Protein AF-A0A1Q9VX90-F1 (afdb_monomer)

Foldseek 3Di:
DPPDLVVLLVVLVVVCVVPAAEAEDQPCPDPVVSSVVSCVVNVHWYWYDHPVNLVVLPVVDDDDDDPDVVSVVSRVVCVVVTDTD

Secondary structure (DSSP, 8-state):
----HHHHHHHHHHHHTTS--EEEES-TTTTTHHHHHHHHHTT-EEEE--HHHHHHHHTTS---S--HHHHHHHHHHTGGGPPB-

Nearest PDB structures (foldseek):
  8wt7-assembly1_C  TM=7.956E-01  e=1.286E-01  Escherichia coli
  8wt9-assembly1_D  TM=7.964E-01  e=1.782E-01  Escherichia coli
  2e18-assembly1_B  TM=4.740E-01  e=2.591E+00  Pyrococcus horikoshii OT3
  5ery-assembly1_A  TM=6.051E-01  e=4.979E+00  Mycobacterium tuberculosis H37Rv

Structure (mmCIF, N/CA/C/O backbone):
data_AF-A0A1Q9VX90-F1
#
_entry.id   AF-A0A1Q9VX90-F1
#
loop_
_atom_site.group_PDB
_atom_site.id
_atom_site.type_symbol
_atom_site.label_atom_id
_atom_site.label_alt_id
_atom_site.label_comp_id
_atom_site.label_asym_id
_atom_site.label_entity_id
_atom_site.label_seq_id
_atom_site.pdbx_PDB_ins_code
_atom_site.Cartn_x
_atom_site.Cartn_y
_atom_site.Cartn_z
_atom_site.occupancy
_atom_site.B_iso_or_equiv
_atom_site.auth_seq_id
_atom_site.auth_comp_id
_atom_site.auth_asym_id
_atom_site.auth_atom_id
_atom_site.pdbx_PDB_model_num
ATOM 1 N N . MET A 1 1 ? 17.473 6.025 5.856 1.00 47.72 1 MET A N 1
ATOM 2 C CA . MET A 1 1 ? 16.438 5.484 6.755 1.00 47.72 1 MET A CA 1
ATOM 3 C C . MET A 1 1 ? 16.434 3.984 6.551 1.00 47.72 1 MET A C 1
ATOM 5 O O . MET A 1 1 ? 16.356 3.551 5.403 1.00 47.72 1 MET A O 1
ATOM 9 N N . SER A 1 2 ? 16.687 3.212 7.603 1.00 55.59 2 SER A N 1
ATOM 10 C CA . SER A 1 2 ? 16.586 1.756 7.545 1.00 55.59 2 SER A CA 1
ATOM 11 C C . SER A 1 2 ? 15.152 1.387 7.180 1.00 55.59 2 SER A C 1
ATOM 13 O O . SER A 1 2 ? 14.200 2.007 7.638 1.00 55.59 2 SER A O 1
ATOM 15 N N . ARG A 1 3 ? 14.997 0.419 6.278 1.00 67.56 3 ARG A N 1
ATOM 16 C CA . ARG A 1 3 ? 13.689 -0.087 5.853 1.00 67.56 3 ARG A CA 1
ATOM 17 C C . ARG A 1 3 ? 13.230 -1.155 6.854 1.00 67.56 3 ARG A C 1
ATOM 19 O O . ARG A 1 3 ? 13.045 -2.306 6.481 1.00 67.56 3 ARG A O 1
ATOM 26 N N . ASP A 1 4 ? 13.192 -0.787 8.131 1.00 86.06 4 ASP A N 1
ATOM 27 C CA . ASP A 1 4 ? 12.772 -1.651 9.234 1.00 86.06 4 ASP A CA 1
ATOM 28 C C . ASP A 1 4 ? 11.279 -1.474 9.540 1.00 86.06 4 ASP A C 1
ATOM 30 O O . ASP A 1 4 ? 10.638 -0.515 9.104 1.00 86.06 4 ASP A O 1
ATOM 34 N N . GLU A 1 5 ? 10.713 -2.437 10.266 1.00 90.44 5 GLU A N 1
ATOM 35 C CA . GLU A 1 5 ? 9.287 -2.455 10.591 1.00 90.44 5 GLU A CA 1
ATOM 36 C C . GLU A 1 5 ? 8.836 -1.208 11.360 1.00 90.44 5 GLU A C 1
ATOM 38 O O . GLU A 1 5 ? 7.772 -0.670 11.055 1.00 90.44 5 GLU A O 1
ATOM 43 N N . ALA A 1 6 ? 9.627 -0.734 12.328 1.00 93.19 6 ALA A N 1
ATOM 44 C CA . ALA A 1 6 ? 9.238 0.398 13.161 1.00 93.19 6 ALA A CA 1
ATOM 45 C C . ALA A 1 6 ? 9.116 1.668 12.315 1.00 93.19 6 ALA A C 1
ATOM 47 O O . ALA A 1 6 ? 8.103 2.361 12.392 1.00 93.19 6 ALA A O 1
ATOM 48 N N . SER A 1 7 ? 10.088 1.912 11.430 1.00 91.88 7 SER A N 1
ATOM 49 C CA . SER A 1 7 ? 10.022 3.040 10.499 1.00 91.88 7 SER A CA 1
ATOM 50 C C . SER A 1 7 ? 8.817 2.957 9.556 1.00 91.88 7 SER A C 1
ATOM 52 O O . SER A 1 7 ? 8.214 3.986 9.262 1.00 91.88 7 SER A O 1
ATOM 54 N N . LEU A 1 8 ? 8.461 1.764 9.067 1.00 93.00 8 LEU A N 1
ATOM 55 C CA . LEU A 1 8 ? 7.294 1.579 8.194 1.00 93.00 8 LEU A CA 1
ATOM 56 C C . LEU A 1 8 ? 5.979 1.812 8.945 1.00 93.00 8 LEU A C 1
ATOM 58 O O . LEU A 1 8 ? 5.077 2.454 8.412 1.00 93.00 8 LEU A O 1
ATOM 62 N N . ARG A 1 9 ? 5.883 1.323 10.185 1.00 95.12 9 ARG A N 1
ATOM 63 C CA . ARG A 1 9 ? 4.711 1.510 11.045 1.00 95.12 9 ARG A CA 1
ATOM 64 C C . ARG A 1 9 ? 4.464 2.988 11.329 1.00 95.12 9 ARG A C 1
ATOM 66 O O . ARG A 1 9 ? 3.348 3.443 11.114 1.00 95.12 9 ARG A O 1
ATOM 73 N N . THR A 1 10 ? 5.504 3.734 11.710 1.00 95.25 10 THR A N 1
ATOM 74 C CA . THR A 1 10 ? 5.410 5.186 11.928 1.00 95.25 10 THR A CA 1
ATOM 75 C C . THR A 1 10 ? 4.844 5.898 10.704 1.00 95.25 10 THR A C 1
ATOM 77 O O . THR A 1 10 ? 3.881 6.643 10.833 1.00 95.25 10 THR A O 1
ATOM 80 N N . VAL A 1 11 ? 5.366 5.608 9.507 1.00 94.19 11 VAL A N 1
ATOM 81 C CA . VAL A 1 11 ? 4.873 6.229 8.268 1.00 94.19 11 VAL A CA 1
ATOM 82 C C . VAL A 1 11 ? 3.402 5.894 8.012 1.00 94.19 11 VAL A C 1
ATOM 84 O O . VAL A 1 11 ? 2.635 6.774 7.631 1.00 94.19 11 VAL A O 1
ATOM 87 N N . PHE A 1 12 ? 2.979 4.641 8.201 1.00 95.19 12 PHE A N 1
ATOM 88 C CA . PHE A 1 12 ? 1.574 4.285 7.998 1.00 95.19 12 PHE A CA 1
ATOM 89 C C . PHE A 1 12 ? 0.648 4.947 9.013 1.00 95.19 12 PHE A C 1
ATOM 91 O O . PHE A 1 12 ? -0.433 5.377 8.626 1.00 95.19 12 PHE A O 1
ATOM 98 N N . ASP A 1 13 ? 1.050 5.029 10.278 1.00 94.31 13 ASP A N 1
ATOM 99 C CA . ASP A 1 13 ?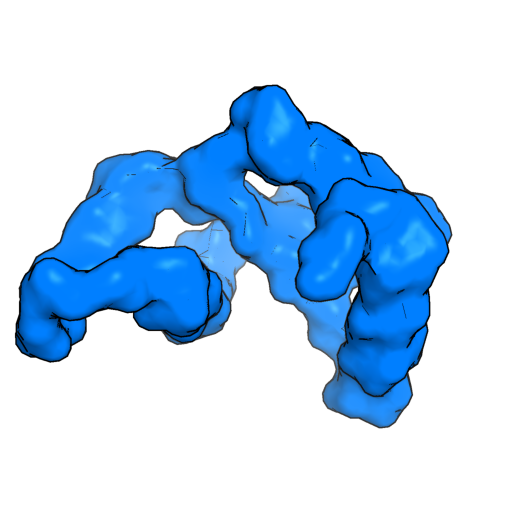 0.233 5.651 11.316 1.00 94.31 13 ASP A CA 1
ATOM 100 C C . ASP A 1 13 ? 0.117 7.168 11.095 1.00 94.31 13 ASP A C 1
ATOM 102 O O . ASP A 1 13 ? -0.994 7.686 11.119 1.00 94.31 13 ASP A O 1
ATOM 106 N N . GLU A 1 14 ? 1.207 7.852 10.730 1.00 94.88 14 GLU A N 1
ATOM 107 C CA . GLU A 1 14 ? 1.174 9.272 10.340 1.00 94.88 14 GLU A CA 1
ATOM 108 C C . GLU A 1 14 ? 0.276 9.516 9.115 1.00 94.88 14 GLU A C 1
ATOM 110 O O . GLU A 1 14 ? -0.484 10.480 9.063 1.00 94.88 14 GLU A O 1
ATOM 115 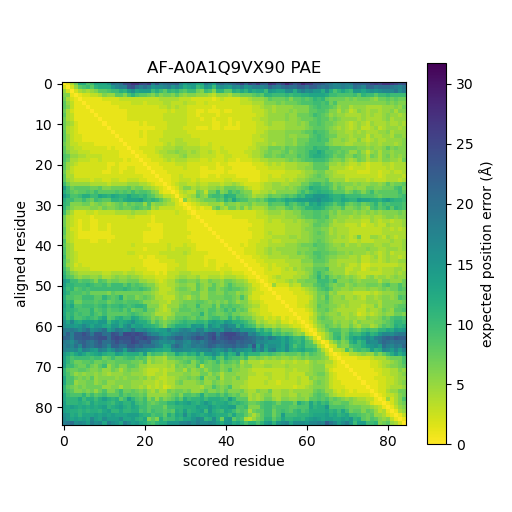N N . LEU A 1 15 ? 0.320 8.634 8.110 1.00 94.44 15 LEU A N 1
ATOM 116 C CA . LEU A 1 15 ? -0.521 8.777 6.919 1.00 94.44 15 LEU A CA 1
ATOM 117 C C . LEU A 1 15 ? -2.010 8.536 7.206 1.00 94.44 15 LEU A C 1
ATOM 119 O O . LEU A 1 15 ? -2.851 9.110 6.512 1.00 94.44 15 LEU A O 1
ATOM 123 N N . LYS A 1 16 ? -2.353 7.726 8.215 1.00 94.19 16 LYS A N 1
ATOM 124 C CA . LYS A 1 16 ? -3.753 7.483 8.599 1.00 94.19 16 LYS A CA 1
ATOM 125 C C . LYS A 1 16 ? -4.430 8.702 9.203 1.00 94.19 16 LYS A C 1
ATOM 127 O O . LYS A 1 16 ? -5.643 8.839 9.046 1.00 94.19 16 LYS A O 1
ATOM 132 N N . ASP A 1 17 ? -3.670 9.617 9.801 1.00 94.88 17 ASP A N 1
ATOM 133 C CA . ASP A 1 17 ? -4.203 10.904 10.264 1.00 94.88 17 ASP A CA 1
ATOM 134 C C . ASP A 1 17 ? -4.774 11.737 9.099 1.00 94.88 17 ASP A C 1
ATOM 136 O O . ASP A 1 17 ? -5.604 12.626 9.298 1.00 94.88 17 ASP A O 1
ATOM 140 N N . HIS A 1 18 ? -4.384 11.415 7.860 1.00 93.00 18 HIS A N 1
ATOM 141 C CA . HIS A 1 18 ? -4.881 12.037 6.635 1.00 93.00 18 HIS A CA 1
ATOM 142 C C . HIS A 1 18 ? -5.976 11.228 5.913 1.00 93.00 18 HIS A C 1
ATOM 144 O O . HIS A 1 18 ? -6.485 11.686 4.887 1.00 93.00 18 HIS A O 1
ATOM 150 N N . GLY A 1 19 ? -6.367 10.056 6.428 1.00 92.69 19 GLY A N 1
ATOM 151 C CA . GLY A 1 19 ? -7.435 9.214 5.880 1.00 92.69 19 GLY A CA 1
ATOM 152 C C . GLY A 1 19 ? -7.013 7.771 5.591 1.00 92.69 19 GLY A C 1
ATOM 153 O O . GLY A 1 19 ? -6.023 7.264 6.106 1.00 92.69 19 GLY A O 1
ATOM 154 N N . SER A 1 20 ? -7.790 7.070 4.761 1.00 92.56 20 SER A N 1
ATOM 155 C CA . SER A 1 20 ? -7.497 5.676 4.408 1.00 92.56 20 SER A CA 1
ATOM 156 C C . SER A 1 20 ? -6.194 5.559 3.616 1.00 92.56 20 SER A C 1
ATOM 158 O O . SER A 1 20 ? -6.022 6.239 2.602 1.00 92.56 20 SER A O 1
ATOM 160 N N . VAL A 1 21 ? -5.322 4.636 4.021 1.00 93.94 21 VAL A N 1
ATOM 161 C CA . VAL A 1 21 ? -4.020 4.416 3.381 1.00 93.94 21 VAL A CA 1
ATOM 162 C C . VAL A 1 21 ? -4.074 3.208 2.443 1.00 93.94 21 VAL A C 1
ATOM 164 O O . VAL A 1 21 ? -4.504 2.123 2.837 1.00 93.94 21 VAL A O 1
ATOM 167 N N . LEU A 1 22 ? -3.592 3.392 1.209 1.00 93.31 22 LEU A N 1
ATOM 168 C CA . LEU A 1 22 ? -3.378 2.333 0.219 1.00 93.31 22 LEU A CA 1
ATOM 169 C C . LEU A 1 22 ? -1.881 2.207 -0.088 1.00 93.31 22 LEU A C 1
ATOM 171 O O . LEU A 1 22 ? -1.283 3.110 -0.672 1.00 93.31 22 LEU A O 1
ATOM 175 N N . LEU A 1 23 ? -1.287 1.068 0.261 1.00 92.44 23 LEU A N 1
ATOM 176 C CA . LEU A 1 23 ? 0.049 0.689 -0.186 1.00 92.44 23 LEU A CA 1
ATOM 177 C C . LEU A 1 23 ? -0.041 0.040 -1.571 1.00 92.44 23 LEU A C 1
ATOM 179 O O . LEU A 1 23 ? -0.770 -0.933 -1.753 1.00 92.44 23 LEU A O 1
ATOM 183 N N . ILE A 1 24 ? 0.753 0.519 -2.527 1.00 90.06 24 ILE A N 1
ATOM 184 C CA . ILE A 1 24 ? 0.880 -0.097 -3.853 1.00 90.06 24 ILE A CA 1
ATOM 185 C C . ILE A 1 24 ? 2.324 -0.548 -4.049 1.00 90.06 24 ILE A C 1
ATOM 187 O O . ILE A 1 24 ? 3.252 0.231 -3.838 1.00 90.06 24 ILE A O 1
ATOM 191 N N . VAL A 1 25 ? 2.512 -1.801 -4.461 1.00 87.38 25 VAL A N 1
ATOM 192 C CA . VAL A 1 25 ? 3.833 -2.385 -4.740 1.00 87.38 25 VAL A CA 1
ATOM 193 C C . VAL A 1 25 ? 3.914 -2.895 -6.176 1.00 87.38 25 VAL A C 1
ATOM 195 O O . VAL A 1 25 ? 2.927 -3.384 -6.717 1.00 87.38 25 VAL A O 1
ATOM 198 N N . ASP A 1 26 ? 5.092 -2.819 -6.789 1.00 82.12 26 ASP A N 1
ATOM 199 C CA . ASP A 1 26 ? 5.400 -3.349 -8.127 1.00 82.12 26 ASP A CA 1
ATOM 200 C C . ASP A 1 26 ? 6.145 -4.702 -8.083 1.00 82.12 26 ASP A C 1
ATOM 202 O O . ASP A 1 26 ? 6.176 -5.451 -9.064 1.00 82.12 26 ASP A O 1
ATOM 206 N N . GLN A 1 27 ? 6.709 -5.047 -6.921 1.00 79.88 27 GLN A N 1
ATOM 207 C CA . GLN A 1 27 ? 7.397 -6.307 -6.639 1.00 79.88 27 GLN A CA 1
ATOM 208 C C . GLN A 1 27 ? 6.936 -6.881 -5.288 1.00 79.88 27 GLN A C 1
ATOM 210 O O . GLN A 1 27 ? 7.560 -6.634 -4.253 1.00 79.88 27 GLN A O 1
ATOM 215 N N . PRO A 1 28 ? 5.837 -7.656 -5.259 1.00 77.88 28 PRO A N 1
ATOM 216 C CA . PRO A 1 28 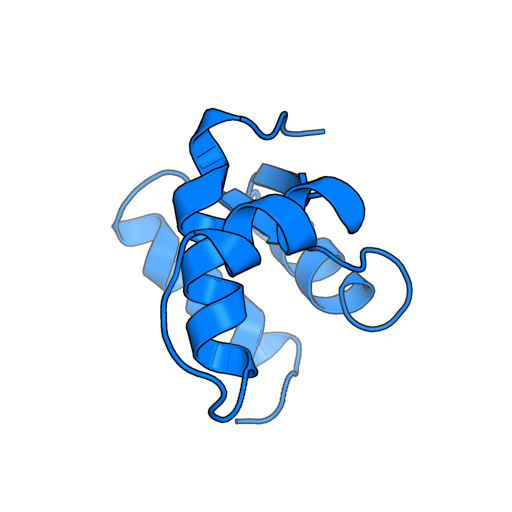? 5.266 -8.168 -4.014 1.00 77.88 28 PRO A CA 1
ATOM 217 C C . PRO A 1 2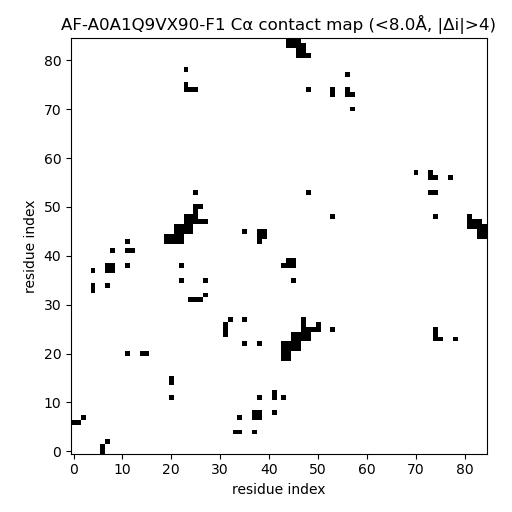8 ? 6.165 -9.221 -3.360 1.00 77.88 28 PRO A C 1
ATOM 219 O O . PRO A 1 28 ? 6.173 -9.372 -2.141 1.00 77.88 28 PRO A O 1
ATOM 222 N N . ASN A 1 29 ? 6.960 -9.922 -4.170 1.00 79.56 29 ASN A N 1
ATOM 223 C CA . ASN A 1 29 ? 7.892 -10.937 -3.708 1.00 79.56 29 ASN A CA 1
ATOM 224 C C . ASN A 1 29 ? 9.242 -10.280 -3.411 1.00 79.56 29 ASN A C 1
ATOM 226 O O . ASN A 1 29 ? 9.746 -9.525 -4.237 1.00 79.56 29 ASN A O 1
ATOM 230 N N . THR A 1 30 ? 9.849 -10.614 -2.269 1.00 77.06 30 THR A N 1
ATOM 231 C CA . THR A 1 30 ? 11.125 -10.070 -1.755 1.00 77.06 30 THR A CA 1
ATOM 232 C C . THR A 1 30 ? 11.025 -8.648 -1.187 1.00 77.06 30 THR A C 1
ATOM 234 O O . THR A 1 30 ? 10.683 -8.503 -0.016 1.00 77.06 30 THR A O 1
ATOM 237 N N . VAL A 1 31 ? 11.289 -7.599 -1.971 1.00 76.62 31 VAL A N 1
ATOM 238 C CA . VAL A 1 31 ? 11.388 -6.206 -1.490 1.00 76.62 31 VAL A CA 1
ATOM 239 C C . VAL A 1 31 ? 10.065 -5.694 -0.917 1.00 76.62 31 VAL A C 1
ATOM 241 O O . VAL A 1 31 ? 10.063 -5.019 0.113 1.00 76.62 31 VAL A O 1
ATOM 244 N N . GLY A 1 32 ? 8.940 -6.031 -1.552 1.00 79.31 32 GLY A N 1
ATOM 245 C CA . GLY A 1 32 ? 7.610 -5.638 -1.092 1.00 79.31 32 GLY A CA 1
ATOM 246 C C . GLY A 1 32 ? 7.096 -6.434 0.108 1.00 79.31 32 GLY A C 1
ATOM 247 O O . GLY A 1 32 ? 6.160 -5.983 0.760 1.00 79.31 32 GLY A O 1
ATOM 248 N N . ALA A 1 33 ? 7.704 -7.576 0.450 1.00 89.25 33 ALA A N 1
ATOM 249 C CA . ALA A 1 33 ? 7.142 -8.494 1.441 1.00 89.25 33 ALA A CA 1
ATOM 250 C C . ALA A 1 33 ? 7.022 -7.862 2.837 1.00 89.25 33 ALA A C 1
ATOM 252 O O . ALA A 1 33 ? 5.969 -7.963 3.466 1.00 89.25 33 ALA A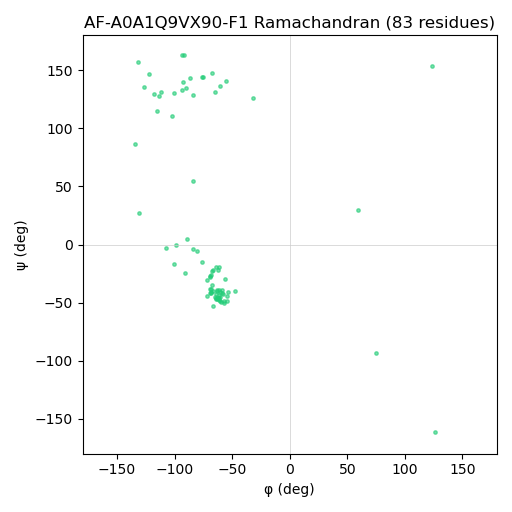 O 1
ATOM 253 N N . LEU A 1 34 ? 8.070 -7.170 3.301 1.00 91.75 34 LEU A N 1
ATOM 254 C CA . LEU A 1 34 ? 8.051 -6.496 4.601 1.00 91.75 34 LEU A CA 1
ATOM 255 C C . LEU A 1 34 ? 7.048 -5.322 4.625 1.00 91.75 34 LEU A C 1
ATOM 257 O O . LEU A 1 34 ? 6.169 -5.340 5.485 1.00 91.75 34 LEU A O 1
ATOM 261 N N . PRO A 1 35 ? 7.078 -4.350 3.688 1.00 92.00 35 PRO A N 1
ATOM 262 C CA 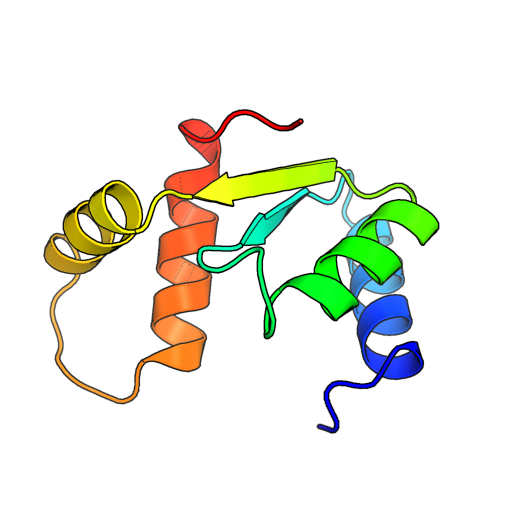. PRO A 1 35 ? 6.066 -3.292 3.621 1.00 92.00 35 PRO A CA 1
ATOM 263 C C . PRO A 1 35 ? 4.625 -3.806 3.564 1.00 92.00 35 PRO A C 1
ATOM 265 O O . PRO A 1 35 ? 3.769 -3.258 4.250 1.00 92.00 35 PRO A O 1
ATOM 268 N N . ILE A 1 36 ? 4.358 -4.873 2.801 1.00 93.31 36 ILE A N 1
ATOM 269 C CA . ILE A 1 36 ? 3.028 -5.497 2.716 1.00 93.31 36 ILE A CA 1
ATOM 270 C C . ILE A 1 36 ? 2.607 -6.074 4.067 1.00 93.31 36 ILE A C 1
ATOM 272 O O . ILE A 1 36 ? 1.472 -5.862 4.492 1.00 93.31 36 ILE A O 1
ATOM 276 N N . ALA A 1 37 ? 3.500 -6.807 4.738 1.00 93.69 37 ALA A N 1
ATOM 277 C CA . ALA A 1 37 ? 3.207 -7.386 6.042 1.00 93.69 37 ALA A CA 1
ATOM 278 C C . ALA A 1 37 ? 2.868 -6.290 7.060 1.00 93.69 37 ALA A C 1
ATOM 280 O O . ALA A 1 37 ? 1.814 -6.352 7.692 1.00 93.69 37 ALA A O 1
ATOM 281 N N . VAL A 1 38 ? 3.701 -5.249 7.152 1.00 94.69 38 VAL A N 1
ATOM 282 C CA . VAL A 1 38 ? 3.479 -4.135 8.084 1.00 94.69 38 VAL A CA 1
ATOM 283 C C . VAL A 1 38 ? 2.184 -3.393 7.749 1.00 94.69 38 VAL A C 1
ATOM 285 O O . VAL A 1 38 ? 1.363 -3.211 8.645 1.00 94.69 38 VAL A O 1
ATOM 288 N N . ALA A 1 39 ? 1.943 -3.060 6.475 1.00 94.75 39 ALA A N 1
ATOM 289 C CA . ALA A 1 39 ? 0.714 -2.401 6.025 1.00 94.75 39 ALA A CA 1
ATOM 290 C C . ALA A 1 39 ? -0.542 -3.178 6.439 1.00 94.75 39 ALA A C 1
ATOM 292 O O . ALA A 1 39 ? -1.472 -2.588 6.981 1.00 94.75 39 ALA A O 1
ATOM 293 N N . ARG A 1 40 ? -0.541 -4.507 6.275 1.00 93.81 40 ARG A N 1
ATOM 294 C CA . ARG A 1 40 ? -1.648 -5.369 6.715 1.00 93.81 40 ARG A CA 1
ATOM 295 C C . ARG A 1 40 ? -1.836 -5.356 8.230 1.00 93.81 40 ARG A C 1
ATOM 297 O O . ARG A 1 40 ? -2.966 -5.268 8.689 1.00 93.81 40 ARG A O 1
ATOM 304 N N . THR A 1 41 ? -0.756 -5.401 9.018 1.00 95.38 41 THR A N 1
ATOM 305 C CA . THR A 1 41 ? -0.876 -5.280 10.489 1.00 95.38 41 THR A CA 1
ATOM 306 C C . THR A 1 41 ? -1.348 -3.899 10.941 1.00 95.38 41 THR A C 1
ATOM 308 O O . THR A 1 41 ? -1.862 -3.753 12.045 1.00 95.38 41 THR A O 1
ATOM 311 N N . CYS A 1 42 ? -1.155 -2.888 10.096 1.00 94.62 42 CYS A N 1
ATOM 312 C CA . CYS A 1 42 ? -1.611 -1.524 10.298 1.00 94.62 42 CYS A CA 1
ATOM 313 C C . CYS A 1 42 ? -3.028 -1.285 9.749 1.00 94.62 42 CYS A C 1
ATOM 315 O O . CYS A 1 42 ? -3.461 -0.144 9.797 1.00 94.62 42 CYS A O 1
ATOM 317 N N . ASP A 1 43 ? -3.749 -2.290 9.244 1.00 94.44 43 ASP A N 1
ATOM 318 C CA . ASP A 1 43 ? -5.082 -2.115 8.633 1.00 94.44 43 ASP A CA 1
ATOM 319 C C . ASP A 1 43 ? -5.089 -1.165 7.411 1.00 94.44 43 ASP A C 1
ATOM 321 O O . ASP A 1 43 ? -6.060 -0.472 7.114 1.00 94.44 43 ASP A O 1
ATOM 325 N N . CYS A 1 44 ? -3.968 -1.107 6.686 1.00 94.75 44 CYS A N 1
ATOM 326 C CA . CYS A 1 44 ? -3.871 -0.398 5.413 1.00 94.75 44 CYS A CA 1
ATOM 327 C C . CYS A 1 44 ? -4.295 -1.319 4.261 1.00 94.75 44 CYS A C 1
ATOM 329 O O . CYS A 1 44 ? -3.944 -2.504 4.228 1.00 94.75 44 CYS A O 1
ATOM 331 N N . ALA A 1 45 ? -4.965 -0.755 3.255 1.00 94.12 45 ALA A N 1
ATOM 332 C CA . ALA A 1 45 ? -5.241 -1.473 2.018 1.00 94.12 45 ALA A CA 1
ATOM 333 C C . ALA A 1 45 ? -3.933 -1.740 1.257 1.00 94.12 45 ALA A C 1
ATOM 335 O O . ALA A 1 45 ? -3.003 -0.929 1.289 1.00 94.12 45 ALA A O 1
ATOM 336 N N . VAL A 1 46 ? -3.867 -2.860 0.536 1.00 92.25 46 VAL A N 1
ATOM 337 C CA . VAL A 1 46 ? -2.710 -3.222 -0.291 1.00 92.25 46 VAL A CA 1
ATOM 338 C C . VAL A 1 46 ? -3.171 -3.516 -1.715 1.00 92.25 46 VAL A C 1
ATOM 340 O O . VAL A 1 46 ? -4.154 -4.222 -1.931 1.00 92.25 46 VAL A O 1
ATOM 343 N N . ALA A 1 47 ? -2.445 -2.992 -2.696 1.00 91.38 47 ALA A N 1
ATOM 344 C CA . ALA A 1 47 ? -2.629 -3.306 -4.104 1.00 91.38 47 ALA A CA 1
ATOM 345 C C . ALA A 1 47 ? -1.292 -3.623 -4.779 1.00 91.38 47 ALA A C 1
ATOM 347 O O . ALA A 1 47 ? -0.214 -3.211 -4.347 1.00 91.38 47 ALA A O 1
ATOM 348 N N . TYR A 1 48 ? -1.382 -4.355 -5.881 1.00 87.25 48 TYR A N 1
ATOM 349 C CA . TYR A 1 48 ? -0.249 -4.694 -6.726 1.00 87.25 48 TYR A CA 1
ATOM 350 C C . TYR A 1 48 ? -0.375 -3.981 -8.071 1.00 87.25 48 TYR A C 1
ATOM 352 O O . TYR A 1 48 ? -1.423 -4.057 -8.716 1.00 87.25 48 TYR A O 1
ATOM 360 N N . LEU A 1 49 ? 0.702 -3.327 -8.507 1.00 85.44 49 LEU A N 1
ATOM 361 C CA . LEU A 1 49 ? 0.834 -2.788 -9.854 1.00 85.44 49 LEU A CA 1
ATOM 362 C C . LEU A 1 49 ? 1.723 -3.725 -10.688 1.00 85.44 49 LEU A C 1
ATOM 364 O O . LEU A 1 49 ? 2.930 -3.784 -10.453 1.00 85.44 49 LEU A O 1
ATOM 368 N N . PRO A 1 50 ? 1.175 -4.449 -11.681 1.00 83.06 50 PRO A N 1
ATOM 369 C CA . PRO A 1 50 ? 1.973 -5.311 -12.542 1.00 83.06 50 PRO A CA 1
ATOM 370 C C . PRO A 1 50 ? 3.111 -4.556 -13.228 1.00 83.06 50 PRO A C 1
ATOM 372 O O . PRO A 1 50 ? 2.914 -3.444 -13.717 1.00 83.06 50 PRO A O 1
ATOM 375 N N . GLY A 1 51 ? 4.281 -5.190 -13.349 1.00 79.62 51 GLY A N 1
ATOM 376 C CA . GLY A 1 51 ? 5.475 -4.549 -13.915 1.00 79.62 51 GLY A CA 1
ATOM 377 C C . GLY A 1 51 ? 5.277 -3.975 -15.325 1.00 79.62 51 GLY A C 1
ATOM 378 O O . GLY A 1 51 ? 5.880 -2.963 -15.664 1.00 79.62 51 GLY A O 1
ATOM 379 N N . LEU A 1 52 ? 4.389 -4.561 -16.138 1.00 79.19 52 LEU A N 1
ATOM 380 C CA . LEU A 1 52 ? 4.029 -4.007 -17.450 1.00 79.19 52 LEU A CA 1
ATOM 381 C C . LEU A 1 52 ? 3.229 -2.699 -17.332 1.00 79.19 52 LEU A C 1
ATOM 383 O O . LEU A 1 52 ? 3.495 -1.752 -18.063 1.00 79.19 52 LEU A O 1
ATOM 387 N N . ALA A 1 53 ? 2.283 -2.626 -16.394 1.00 80.69 53 ALA A N 1
ATOM 388 C CA . ALA A 1 53 ? 1.511 -1.412 -16.143 1.00 80.69 53 ALA A CA 1
ATOM 389 C C . ALA A 1 53 ? 2.388 -0.303 -15.538 1.00 80.69 53 ALA A C 1
ATOM 391 O O . ALA A 1 53 ? 2.256 0.851 -15.933 1.00 80.69 53 ALA A O 1
ATOM 392 N N . MET A 1 54 ? 3.327 -0.656 -14.653 1.00 80.44 54 MET A N 1
ATOM 393 C CA . MET A 1 54 ? 4.328 0.272 -14.115 1.00 80.44 54 MET A CA 1
ATOM 394 C C . MET A 1 54 ? 5.225 0.845 -15.221 1.00 80.44 54 MET A C 1
ATOM 396 O O . MET A 1 54 ? 5.394 2.059 -15.293 1.00 80.44 54 MET A O 1
ATOM 400 N N . ARG A 1 55 ? 5.729 -0.001 -16.133 1.00 80.75 55 ARG A N 1
ATOM 401 C CA . ARG A 1 55 ? 6.534 0.439 -17.289 1.00 80.75 55 ARG A CA 1
ATOM 402 C C . ARG A 1 55 ? 5.755 1.383 -18.203 1.00 80.75 55 ARG A C 1
ATOM 404 O O . ARG A 1 55 ? 6.230 2.478 -18.474 1.00 80.75 55 ARG A O 1
ATOM 411 N N . ASN A 1 56 ? 4.527 1.011 -18.569 1.00 80.25 56 ASN A N 1
ATOM 412 C CA . ASN A 1 56 ? 3.654 1.864 -19.379 1.00 80.25 56 ASN A CA 1
ATOM 413 C C . ASN A 1 56 ? 3.384 3.217 -18.703 1.00 80.25 56 ASN A C 1
ATOM 415 O O . ASN A 1 56 ? 3.338 4.245 -19.371 1.00 80.25 56 ASN A O 1
ATOM 419 N N . ALA A 1 57 ? 3.197 3.229 -17.380 1.00 79.06 57 ALA A N 1
ATOM 420 C CA . ALA A 1 57 ? 3.005 4.463 -16.630 1.00 79.06 57 ALA A CA 1
ATOM 421 C C . ALA A 1 57 ? 4.290 5.304 -16.590 1.00 79.06 57 ALA A C 1
ATOM 423 O O . ALA A 1 57 ? 4.216 6.523 -16.709 1.00 79.06 57 ALA A O 1
ATOM 424 N N . ALA A 1 58 ? 5.463 4.677 -16.467 1.00 78.25 58 ALA A N 1
ATOM 425 C CA . ALA A 1 58 ? 6.750 5.364 -16.429 1.00 78.25 58 ALA A CA 1
ATOM 426 C C . ALA A 1 58 ? 7.124 6.037 -17.755 1.00 78.25 58 ALA A C 1
ATOM 428 O O . ALA A 1 58 ? 7.682 7.139 -17.723 1.00 78.25 58 ALA A O 1
ATOM 429 N N . ASP A 1 59 ? 6.751 5.427 -18.883 1.00 78.56 59 ASP A N 1
ATOM 430 C CA . ASP A 1 59 ? 6.957 5.963 -20.235 1.00 78.56 59 ASP A CA 1
ATOM 431 C C . ASP A 1 59 ? 6.214 7.292 -20.473 1.00 78.56 59 ASP A C 1
ATOM 433 O O . ASP A 1 59 ? 6.608 8.087 -21.326 1.00 78.56 59 ASP A O 1
ATOM 437 N N . LEU A 1 60 ? 5.170 7.581 -19.686 1.00 77.62 60 LEU A N 1
ATOM 438 C CA . LEU A 1 60 ? 4.410 8.835 -19.755 1.00 77.62 60 LEU A CA 1
ATOM 439 C C . LEU A 1 60 ? 5.088 10.011 -19.026 1.00 77.62 60 LEU A C 1
ATOM 441 O O . LEU A 1 60 ? 4.601 11.140 -19.115 1.00 77.62 60 LEU A O 1
ATOM 445 N N . TYR A 1 61 ? 6.200 9.784 -18.316 1.00 71.94 61 TYR A N 1
ATOM 446 C CA . TYR A 1 61 ? 6.931 10.828 -17.590 1.00 71.94 61 TYR A CA 1
ATOM 447 C C . TYR A 1 61 ? 8.323 11.068 -18.214 1.00 71.94 61 TYR A C 1
ATOM 449 O O . TYR A 1 61 ? 9.100 10.127 -18.371 1.00 71.94 61 TYR A O 1
ATOM 457 N N . PRO A 1 62 ? 8.700 12.313 -18.560 1.00 66.62 62 PRO A N 1
ATOM 458 C CA . PRO A 1 62 ? 10.021 12.610 -19.120 1.00 66.62 62 PRO A CA 1
ATOM 459 C C . PRO A 1 62 ? 11.137 12.612 -18.052 1.00 66.62 62 PRO A C 1
ATOM 461 O O . PRO A 1 62 ? 10.937 13.069 -16.928 1.00 66.62 62 PRO A O 1
ATOM 464 N N . GLY A 1 63 ? 12.337 12.136 -18.418 1.00 63.88 63 GLY A N 1
ATOM 465 C CA . GLY A 1 63 ? 13.555 12.112 -17.582 1.00 63.88 63 GLY A CA 1
ATOM 466 C C . GLY A 1 63 ? 14.147 10.702 -17.425 1.00 63.88 63 GLY A C 1
ATOM 467 O O . GLY A 1 63 ? 13.425 9.723 -17.544 1.00 63.88 63 GLY A O 1
ATOM 468 N N . GLN A 1 64 ? 15.455 10.559 -17.176 1.00 58.06 64 GLN A N 1
ATOM 469 C CA . GLN A 1 64 ? 16.130 9.253 -16.969 1.00 58.06 64 GLN A CA 1
ATOM 470 C C . GLN A 1 64 ? 17.028 9.231 -15.711 1.00 58.06 64 GLN A C 1
ATOM 472 O O . GLN A 1 64 ? 18.029 8.524 -15.651 1.00 58.06 64 GLN A O 1
ATOM 477 N N . ALA A 1 65 ? 16.708 10.045 -14.700 1.00 59.62 65 ALA A N 1
ATOM 478 C CA . ALA A 1 65 ? 17.472 10.113 -13.451 1.00 59.62 65 ALA A CA 1
ATOM 479 C C . ALA A 1 65 ? 16.923 9.159 -12.369 1.00 59.62 65 ALA A C 1
ATOM 481 O O . ALA A 1 65 ? 15.788 8.694 -12.471 1.00 59.62 65 ALA A O 1
ATOM 482 N N . LYS A 1 66 ? 17.758 8.895 -11.346 1.00 58.41 66 LYS A N 1
ATOM 483 C CA . LYS A 1 66 ? 17.585 7.927 -10.241 1.00 58.41 66 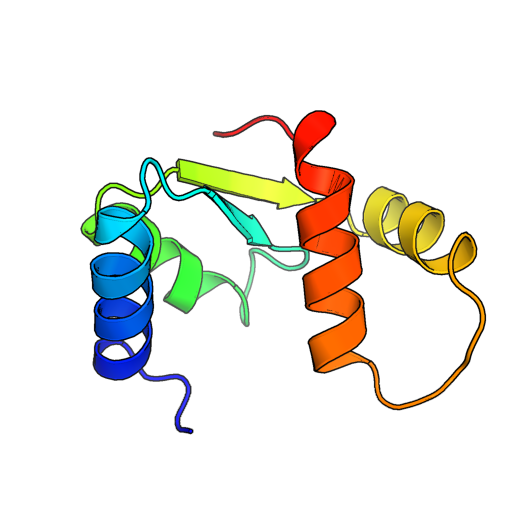LYS A CA 1
ATOM 484 C C . LYS A 1 66 ? 16.124 7.715 -9.812 1.00 58.41 66 LYS A C 1
ATOM 486 O O . LYS A 1 66 ? 15.420 8.663 -9.473 1.00 58.41 66 LYS A O 1
ATOM 491 N N . THR A 1 67 ? 15.717 6.449 -9.812 1.00 66.19 67 THR A N 1
ATOM 492 C CA . THR A 1 67 ? 14.334 6.028 -10.041 1.00 66.19 67 THR A CA 1
ATOM 493 C C . THR A 1 67 ? 13.471 5.898 -8.781 1.00 66.19 67 THR A C 1
ATOM 495 O O . THR A 1 67 ? 12.275 6.121 -8.890 1.00 66.19 67 THR A O 1
ATOM 498 N N . ASP A 1 68 ? 14.020 5.681 -7.574 1.00 71.31 68 ASP A N 1
ATOM 499 C CA . ASP A 1 68 ? 13.185 5.315 -6.404 1.00 71.31 68 ASP A CA 1
ATOM 500 C C . ASP A 1 68 ? 12.050 6.316 -6.054 1.00 71.31 68 ASP A C 1
ATOM 502 O O . ASP A 1 68 ? 10.901 5.887 -5.926 1.00 71.31 68 ASP A O 1
ATOM 506 N N . PRO A 1 69 ? 12.280 7.645 -5.918 1.00 77.56 69 PRO A N 1
ATOM 507 C CA . PRO A 1 69 ? 11.198 8.580 -5.575 1.00 77.56 69 PRO A CA 1
ATOM 508 C C . PRO A 1 69 ? 10.222 8.807 -6.735 1.00 77.56 69 PRO A C 1
ATOM 510 O O . PRO A 1 69 ? 9.039 9.073 -6.527 1.00 77.56 69 PRO A O 1
ATOM 513 N N . ARG A 1 70 ? 10.724 8.710 -7.969 1.00 80.19 70 ARG A N 1
ATOM 514 C CA . ARG A 1 70 ? 9.920 8.867 -9.178 1.00 80.19 70 ARG A CA 1
ATOM 515 C C . ARG A 1 70 ? 9.010 7.659 -9.381 1.00 80.19 70 ARG A C 1
ATOM 517 O O . ARG A 1 70 ? 7.832 7.847 -9.663 1.00 80.19 70 ARG A O 1
ATOM 524 N N . ASP A 1 71 ? 9.533 6.452 -9.208 1.00 79.25 71 ASP A N 1
ATOM 525 C CA . ASP A 1 71 ? 8.778 5.206 -9.318 1.00 79.25 71 ASP A CA 1
ATOM 526 C C . ASP A 1 71 ? 7.653 5.192 -8.285 1.00 79.25 71 ASP A C 1
ATOM 528 O O . ASP A 1 71 ? 6.505 4.941 -8.641 1.00 79.25 71 ASP A O 1
ATOM 532 N N . ALA A 1 72 ? 7.941 5.587 -7.038 1.00 80.31 72 ALA A N 1
ATOM 533 C CA . ALA A 1 72 ? 6.924 5.740 -5.999 1.00 80.31 72 ALA A CA 1
ATOM 534 C C . ALA A 1 72 ? 5.821 6.738 -6.398 1.00 80.31 72 ALA A C 1
ATOM 536 O O . ALA A 1 72 ? 4.635 6.457 -6.218 1.00 80.31 72 ALA A O 1
ATOM 537 N N . PHE A 1 73 ? 6.189 7.879 -6.993 1.00 83.12 73 PHE A N 1
ATOM 538 C CA . PHE A 1 73 ? 5.220 8.856 -7.491 1.00 83.12 73 PHE A CA 1
ATOM 539 C C . PHE A 1 73 ? 4.358 8.294 -8.629 1.00 83.12 73 PHE A C 1
ATOM 541 O O . PHE A 1 73 ? 3.137 8.432 -8.602 1.00 83.12 73 PHE A O 1
ATOM 548 N N . ILE A 1 74 ? 4.965 7.632 -9.616 1.00 82.31 74 ILE A N 1
ATOM 549 C CA . ILE A 1 74 ? 4.251 7.025 -10.749 1.00 82.31 74 ILE A CA 1
ATOM 550 C C . ILE A 1 74 ? 3.293 5.937 -10.256 1.00 82.31 74 ILE A C 1
ATOM 552 O O . ILE A 1 74 ? 2.124 5.914 -10.647 1.00 82.31 74 ILE A O 1
ATOM 556 N N . ILE A 1 75 ? 3.760 5.070 -9.356 1.00 82.38 75 ILE A N 1
ATOM 557 C CA . ILE A 1 75 ? 2.960 4.021 -8.721 1.00 82.38 75 ILE A CA 1
ATOM 558 C C . ILE A 1 75 ? 1.749 4.641 -8.009 1.00 82.38 75 ILE A C 1
ATOM 560 O O . ILE A 1 75 ? 0.616 4.225 -8.254 1.00 82.38 75 ILE A O 1
ATOM 564 N N . ALA A 1 76 ? 1.959 5.690 -7.209 1.00 83.06 76 ALA A N 1
ATOM 565 C CA . ALA A 1 76 ? 0.880 6.391 -6.516 1.00 83.06 76 ALA A CA 1
ATOM 566 C C . ALA A 1 76 ? -0.108 7.064 -7.487 1.00 83.06 76 ALA A C 1
ATOM 568 O O . ALA A 1 76 ? -1.318 7.014 -7.278 1.00 83.06 76 ALA A O 1
ATOM 569 N N . LYS A 1 77 ? 0.362 7.651 -8.594 1.00 81.38 77 LYS A N 1
ATOM 570 C CA . LYS A 1 77 ? -0.514 8.233 -9.630 1.00 81.38 77 LYS A CA 1
ATOM 571 C C . LYS A 1 77 ? -1.323 7.184 -10.390 1.00 81.38 77 LYS A C 1
ATOM 573 O O . LYS A 1 77 ? -2.386 7.509 -10.913 1.00 81.38 77 LYS A O 1
ATOM 578 N N . THR A 1 78 ? -0.852 5.942 -10.404 1.00 79.94 78 THR A N 1
ATOM 579 C CA . THR A 1 78 ? -1.529 4.793 -11.018 1.00 79.94 78 THR A CA 1
ATOM 580 C C . THR A 1 78 ? -2.575 4.168 -10.076 1.00 79.94 78 THR A C 1
ATOM 582 O O . THR A 1 78 ? -3.337 3.296 -10.487 1.00 79.94 78 THR A O 1
ATOM 585 N N . ALA A 1 79 ? -2.695 4.659 -8.834 1.00 77.12 79 ALA A N 1
ATOM 586 C CA . ALA A 1 79 ? -3.670 4.192 -7.846 1.00 77.12 79 ALA A CA 1
ATOM 587 C C . ALA A 1 79 ? -5.122 4.045 -8.354 1.00 77.12 79 ALA A C 1
ATOM 589 O O . ALA A 1 79 ? -5.760 3.052 -8.013 1.00 77.12 79 ALA A O 1
ATOM 590 N N . PRO A 1 80 ? -5.668 4.948 -9.197 1.00 75.56 80 PRO A N 1
ATOM 591 C CA . PRO A 1 80 ? -7.053 4.823 -9.656 1.00 75.56 80 PRO A CA 1
ATOM 592 C C . PRO A 1 80 ? -7.341 3.574 -10.500 1.00 75.56 80 PRO A C 1
ATOM 594 O O . PRO A 1 80 ? -8.504 3.212 -10.655 1.00 75.56 80 PRO A O 1
ATOM 597 N N . ILE A 1 81 ? -6.313 2.931 -11.070 1.00 71.00 81 ILE A N 1
ATOM 598 C CA . ILE A 1 81 ? -6.475 1.761 -11.947 1.00 71.00 81 ILE A CA 1
ATOM 599 C C . ILE A 1 81 ? -6.044 0.442 -11.296 1.00 71.00 81 ILE A C 1
ATOM 601 O O . ILE A 1 81 ? -6.184 -0.613 -11.916 1.00 71.00 81 ILE A O 1
ATOM 605 N N . VAL A 1 82 ? -5.524 0.472 -10.064 1.00 73.62 82 VAL A N 1
ATOM 606 C CA . VAL A 1 82 ? -5.172 -0.750 -9.331 1.00 73.62 82 VAL A CA 1
ATOM 607 C C . VAL A 1 82 ? -6.336 -1.190 -8.452 1.00 73.62 82 VAL A C 1
ATOM 609 O O . VAL A 1 82 ? -7.013 -0.381 -7.821 1.00 73.62 82 VAL A O 1
ATOM 612 N N . ARG A 1 83 ? -6.576 -2.500 -8.398 1.00 70.12 83 ARG A N 1
ATOM 613 C CA . ARG A 1 83 ? -7.559 -3.091 -7.487 1.00 70.12 83 ARG A CA 1
ATOM 614 C C . ARG A 1 83 ? -6.840 -3.522 -6.212 1.00 70.12 83 ARG A C 1
ATOM 616 O O . ARG A 1 83 ? -5.788 -4.147 -6.316 1.00 70.12 83 ARG A O 1
ATOM 623 N N . ALA A 1 84 ? -7.392 -3.178 -5.050 1.00 72.94 84 ALA A N 1
ATOM 624 C CA . ALA A 1 84 ? -6.927 -3.665 -3.749 1.00 72.94 84 ALA A CA 1
ATOM 625 C C . ALA A 1 84 ? -7.364 -5.122 -3.535 1.00 72.94 84 ALA A C 1
ATOM 627 O O . ALA A 1 84 ? -8.415 -5.521 -4.051 1.00 72.94 84 ALA A O 1
ATOM 628 N N . TRP A 1 85 ? -6.519 -5.922 -2.879 1.0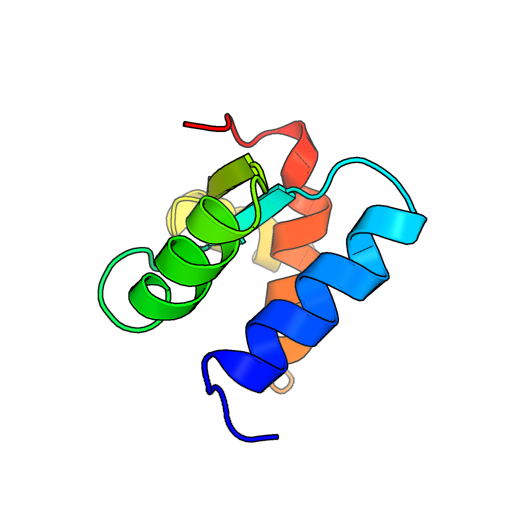0 62.09 85 TRP A N 1
ATOM 629 C CA . TRP A 1 85 ? -6.740 -7.357 -2.654 1.00 62.09 85 TRP A CA 1
ATOM 630 C C . TRP A 1 85 ? -6.744 -7.651 -1.160 1.00 62.09 85 TRP A C 1
ATOM 632 O O . TRP A 1 85 ? -5.821 -7.159 -0.468 1.00 62.09 85 TRP A O 1
#

Solvent-accessible surface area (backbone atoms only — not comparable to full-atom values): 5191 Å² total; per-residue (Å²): 130,75,95,45,69,68,58,53,48,52,54,52,58,62,47,42,80,78,42,90,48,74,50,72,37,66,44,63,72,74,82,28,40,60,61,51,52,52,34,51,78,67,74,31,47,40,29,62,43,54,59,68,59,50,49,60,54,50,73,76,50,92,82,90,68,86,51,70,71,55,52,53,49,49,54,58,71,45,49,91,79,47,65,71,111

Sequence (85 aa):
MSRDEASLRTVFDELKDHGSVLLI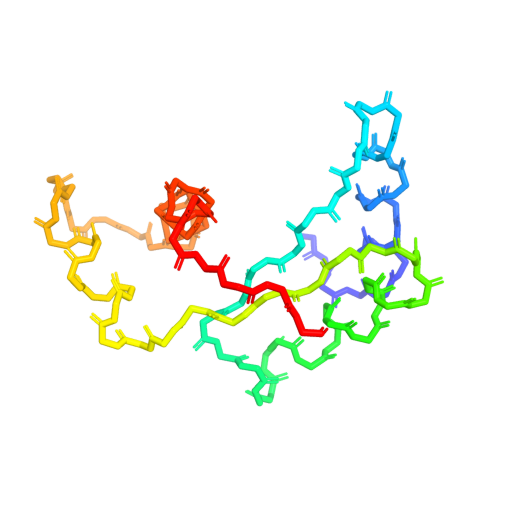VDQPNTVGALPIAVARTCDCAVAYLPGLAMRNAADLYPGQAKTDPRDAFIIAKTAPIVRAW

Radius of gyration: 13.09 Å; Cα contacts (8 Å, |Δi|>4): 86; chains: 1; bounding box: 25×24×33 Å

pLDDT: mean 82.87, std 11.1, range [47.72, 95.38]

Mean predicted aligned error: 6.42 Å